Protein AF-A0A1M7P7F7-F1 (afdb_monomer)

Solvent-accessible surface area (backbone atoms only — not comparable to full-atom values): 5581 Å² total; per-residue (Å²): 113,50,66,46,36,19,44,73,85,68,49,80,50,62,69,74,70,60,89,83,70,87,76,72,65,39,44,35,40,34,40,41,31,38,80,93,41,74,87,53,64,49,77,47,73,48,80,43,81,64,79,64,58,57,37,65,55,79,87,75,87,78,82,80,80,71,92,51,91,83,69,80,67,86,87,76,87,29,64,70,83,68,45,67,101

Radius of gyration: 23.86 Å; Cα contacts (8 Å, |Δi|>4): 121; chains: 1; bounding box: 50×25×64 Å

Structure (mmCIF, N/CA/C/O backbone):
data_AF-A0A1M7P7F7-F1
#
_entry.id   AF-A0A1M7P7F7-F1
#
loop_
_atom_site.group_PDB
_atom_site.id
_atom_site.type_symbol
_atom_site.label_atom_id
_atom_site.label_alt_id
_atom_site.label_comp_id
_atom_site.label_asym_id
_atom_site.label_entity_id
_atom_site.label_seq_id
_atom_site.pdbx_PDB_ins_code
_atom_site.Cartn_x
_atom_site.Cartn_y
_atom_site.Cartn_z
_atom_site.occupancy
_atom_site.B_iso_or_equiv
_atom_site.auth_seq_id
_atom_site.auth_comp_id
_atom_site.auth_asym_id
_atom_site.auth_atom_id
_atom_site.pdbx_PDB_model_num
ATOM 1 N N . MET A 1 1 ? 9.229 8.740 -23.086 1.00 86.88 1 MET A N 1
ATOM 2 C CA . MET A 1 1 ? 9.637 8.099 -21.820 1.00 86.88 1 MET A CA 1
ATOM 3 C C . MET A 1 1 ? 8.670 6.964 -21.594 1.00 86.88 1 MET A C 1
ATOM 5 O O . MET A 1 1 ? 7.474 7.204 -21.697 1.00 86.88 1 MET A O 1
ATOM 9 N N . THR A 1 2 ? 9.166 5.752 -21.380 1.00 92.81 2 THR A N 1
ATOM 10 C CA . THR A 1 2 ? 8.317 4.571 -21.178 1.00 92.81 2 THR A CA 1
ATOM 11 C C . THR A 1 2 ? 8.514 4.081 -19.757 1.00 92.81 2 THR A C 1
ATOM 13 O O . THR A 1 2 ? 9.653 3.914 -19.329 1.00 92.81 2 THR A O 1
ATOM 16 N N . VAL A 1 3 ? 7.420 3.870 -19.030 1.00 95.00 3 VAL A N 1
ATOM 17 C CA . VAL A 1 3 ? 7.453 3.372 -17.651 1.00 95.00 3 VAL A CA 1
ATOM 18 C C . VAL A 1 3 ? 6.882 1.963 -17.631 1.00 95.00 3 VAL A C 1
ATOM 20 O O . VAL A 1 3 ? 5.838 1.715 -18.234 1.00 95.00 3 VAL A O 1
ATOM 23 N N . ARG A 1 4 ? 7.566 1.033 -16.970 1.00 95.62 4 ARG A N 1
ATOM 24 C CA . ARG A 1 4 ? 7.096 -0.338 -16.749 1.00 95.62 4 ARG A CA 1
ATOM 25 C C . ARG A 1 4 ? 7.075 -0.622 -15.259 1.00 95.62 4 ARG A C 1
ATOM 27 O O . ARG A 1 4 ? 7.973 -0.198 -14.538 1.00 95.62 4 ARG A O 1
ATOM 34 N N . TYR A 1 5 ? 6.060 -1.347 -14.823 1.00 97.31 5 TYR A N 1
ATOM 35 C CA . TYR A 1 5 ? 5.861 -1.717 -13.430 1.00 97.31 5 TYR A CA 1
ATOM 36 C C . TYR A 1 5 ? 5.905 -3.233 -13.317 1.00 97.31 5 TYR A C 1
ATOM 38 O O . TYR A 1 5 ? 5.376 -3.931 -14.183 1.00 97.31 5 TYR A O 1
ATOM 46 N N . PHE A 1 6 ? 6.516 -3.729 -12.252 1.00 97.31 6 PHE A N 1
ATOM 47 C CA . PHE A 1 6 ? 6.572 -5.145 -11.936 1.00 97.31 6 PHE A CA 1
ATOM 48 C C . PHE A 1 6 ? 6.249 -5.355 -10.461 1.00 97.31 6 PHE A C 1
ATOM 50 O O . PHE A 1 6 ? 6.684 -4.569 -9.615 1.00 97.31 6 PHE A O 1
ATOM 57 N N . ASP A 1 7 ? 5.484 -6.399 -10.162 1.00 96.12 7 ASP A N 1
ATOM 58 C CA . ASP A 1 7 ? 5.169 -6.783 -8.788 1.00 96.12 7 ASP A CA 1
ATOM 59 C C . ASP A 1 7 ? 6.389 -7.382 -8.057 1.00 96.12 7 ASP A C 1
ATOM 61 O O . ASP A 1 7 ? 7.471 -7.549 -8.632 1.00 96.12 7 ASP A O 1
ATOM 65 N N . GLY A 1 8 ? 6.225 -7.711 -6.773 1.00 94.31 8 GLY A N 1
ATOM 66 C CA . GLY A 1 8 ? 7.280 -8.306 -5.946 1.00 94.31 8 GLY A CA 1
ATOM 67 C C . GLY A 1 8 ? 7.787 -9.666 -6.446 1.00 94.31 8 GLY A C 1
ATOM 68 O O . GLY A 1 8 ? 8.866 -10.092 -6.039 1.00 94.31 8 GLY A O 1
ATOM 69 N N . ASN A 1 9 ? 7.055 -10.314 -7.357 1.00 95.31 9 ASN A N 1
ATOM 70 C CA . ASN A 1 9 ? 7.406 -11.578 -8.000 1.00 95.31 9 ASN A CA 1
ATOM 71 C C . ASN A 1 9 ? 7.936 -11.382 -9.435 1.00 95.31 9 ASN A C 1
ATOM 73 O O . ASN A 1 9 ? 8.107 -12.358 -10.163 1.00 95.31 9 ASN A O 1
ATOM 77 N N . ASN A 1 10 ? 8.225 -10.140 -9.844 1.00 94.75 10 ASN A N 1
ATOM 78 C CA . ASN A 1 10 ? 8.633 -9.746 -11.196 1.00 94.75 10 ASN A CA 1
ATOM 79 C C . ASN A 1 10 ? 7.578 -9.961 -12.301 1.00 94.75 10 ASN A C 1
ATOM 81 O O . ASN A 1 10 ? 7.936 -9.947 -13.481 1.00 94.75 10 ASN A O 1
ATOM 85 N N . ASN A 1 11 ? 6.290 -10.086 -11.974 1.00 96.56 11 ASN A N 1
ATOM 86 C CA . ASN A 1 11 ? 5.241 -10.103 -12.994 1.00 96.56 11 ASN A CA 1
ATOM 87 C C . ASN A 1 11 ? 4.976 -8.683 -13.511 1.00 96.56 11 ASN A C 1
ATOM 89 O O . ASN A 1 11 ? 4.908 -7.750 -12.706 1.00 96.56 11 ASN A O 1
ATOM 93 N N . PRO A 1 12 ? 4.802 -8.487 -14.829 1.00 96.50 12 PRO A N 1
ATOM 94 C CA . PRO A 1 12 ? 4.488 -7.179 -15.386 1.00 96.50 12 PRO A CA 1
ATOM 95 C C . PRO A 1 12 ? 3.093 -6.709 -14.950 1.00 96.50 12 PRO A C 1
ATOM 97 O O . PRO A 1 12 ? 2.123 -7.463 -14.996 1.00 96.50 12 PRO A O 1
ATOM 100 N N . LEU A 1 13 ? 2.994 -5.437 -14.572 1.00 96.31 13 LEU A N 1
ATOM 101 C CA . LEU A 1 13 ? 1.750 -4.746 -14.229 1.00 96.31 13 LEU A CA 1
ATOM 102 C C . LEU A 1 13 ? 1.348 -3.768 -15.342 1.00 96.31 13 LEU A C 1
ATOM 104 O O . LEU A 1 13 ? 2.138 -3.453 -16.238 1.00 96.31 13 LEU A O 1
ATOM 108 N N . SER A 1 14 ? 0.114 -3.259 -15.284 1.00 95.56 14 SER A N 1
ATOM 109 C CA . SER A 1 14 ? -0.349 -2.247 -16.235 1.00 95.56 14 SER A CA 1
ATOM 110 C C . SER A 1 14 ? 0.474 -0.959 -16.127 1.00 95.56 14 SER A C 1
ATOM 112 O O . SER A 1 14 ? 0.918 -0.566 -15.048 1.00 95.56 14 SER A O 1
ATOM 114 N N . SER A 1 15 ? 0.654 -0.282 -17.261 1.00 94.50 15 SER A N 1
ATOM 115 C CA . SER A 1 15 ? 1.273 1.040 -17.323 1.00 94.50 15 SER A CA 1
ATOM 116 C C . SER A 1 15 ? 0.351 1.990 -18.096 1.00 94.50 15 SER A C 1
ATOM 118 O O . SER A 1 15 ? 0.099 1.730 -19.276 1.00 94.50 15 SER A O 1
ATOM 120 N N . PRO A 1 16 ? -0.174 3.059 -17.465 1.00 93.00 16 PRO A N 1
ATOM 121 C CA . PRO A 1 16 ? 0.060 3.463 -16.073 1.00 93.00 16 PRO A CA 1
ATOM 122 C C . PRO A 1 16 ? -0.564 2.494 -15.048 1.00 93.00 16 PRO A C 1
ATOM 124 O O . PRO A 1 16 ? -1.436 1.685 -15.379 1.00 93.00 16 PRO A O 1
ATOM 127 N N . LEU A 1 17 ? -0.110 2.573 -13.792 1.00 93.25 17 LEU A N 1
ATOM 128 C CA . LEU A 1 17 ? -0.784 1.878 -12.694 1.00 93.25 17 LEU A CA 1
ATOM 129 C C . LEU A 1 17 ? -2.212 2.433 -12.519 1.00 93.25 17 LEU A C 1
ATOM 131 O O . LEU A 1 17 ? -2.414 3.639 -12.698 1.00 93.25 17 LEU A O 1
ATOM 135 N N . PRO A 1 18 ? -3.198 1.594 -12.157 1.00 95.06 18 PRO A N 1
ATOM 136 C CA . PRO A 1 18 ? -4.553 2.049 -11.859 1.00 95.06 18 PRO A CA 1
ATOM 137 C C . PRO A 1 18 ? -4.555 3.075 -10.719 1.00 95.06 18 PRO A C 1
ATOM 139 O O . PRO A 1 18 ? -3.744 2.986 -9.802 1.00 95.0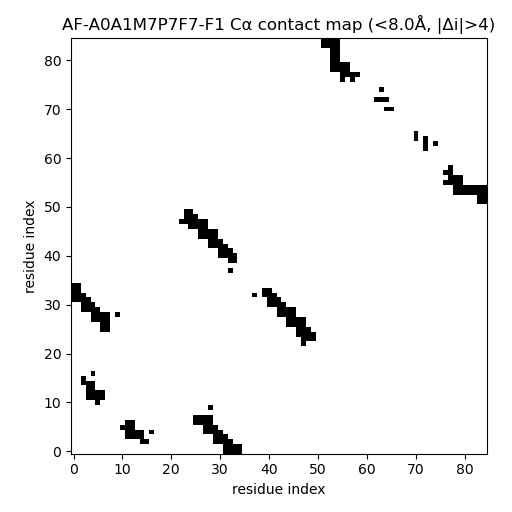6 18 PRO A O 1
ATOM 142 N N . ASN A 1 19 ? -5.485 4.031 -10.741 1.00 92.19 19 ASN A N 1
ATOM 143 C CA . ASN A 1 19 ? -5.711 4.945 -9.623 1.00 92.19 19 ASN A CA 1
ATOM 144 C C . ASN A 1 19 ? -7.179 4.847 -9.168 1.00 92.19 19 ASN A C 1
ATOM 146 O O . ASN A 1 19 ? -8.046 5.328 -9.902 1.00 92.19 19 ASN A O 1
ATOM 150 N N . PRO A 1 20 ? -7.476 4.247 -7.997 1.00 93.19 20 PRO A N 1
ATOM 151 C CA . PRO A 1 20 ? -6.535 3.703 -7.008 1.00 93.19 20 PRO A CA 1
ATOM 152 C C . PRO A 1 20 ? -5.929 2.342 -7.406 1.00 93.19 20 PRO A C 1
ATOM 154 O O . PRO A 1 20 ? -6.583 1.519 -8.046 1.00 93.19 20 PRO A O 1
ATOM 157 N N . PHE A 1 21 ? -4.685 2.086 -6.987 1.00 93.81 21 PHE A N 1
ATOM 158 C CA . PHE A 1 21 ? -4.014 0.788 -7.132 1.00 93.81 21 PHE A CA 1
ATOM 159 C C . PHE A 1 21 ? -4.162 -0.020 -5.837 1.00 93.81 21 PHE A C 1
ATOM 161 O O . PHE A 1 21 ? -3.599 0.351 -4.808 1.00 93.81 21 PHE A O 1
ATOM 168 N N . VAL A 1 22 ? -4.921 -1.118 -5.885 1.00 93.00 22 VAL A N 1
ATOM 169 C CA . VAL A 1 22 ? -5.157 -2.001 -4.731 1.00 93.00 22 VAL A CA 1
ATOM 170 C C . VAL A 1 22 ? -4.152 -3.150 -4.749 1.00 93.00 22 VAL A C 1
ATOM 172 O O . VAL A 1 22 ? -4.083 -3.905 -5.716 1.00 93.00 22 VAL A O 1
ATOM 175 N N . THR A 1 23 ? -3.371 -3.282 -3.678 1.00 93.62 23 THR A N 1
ATOM 176 C CA . THR A 1 23 ? -2.301 -4.279 -3.549 1.00 93.62 23 THR A CA 1
ATOM 177 C C . THR A 1 23 ? -2.069 -4.667 -2.087 1.00 93.62 23 THR A C 1
ATOM 179 O O . THR A 1 23 ? -2.380 -3.899 -1.180 1.00 93.62 23 THR A O 1
ATOM 182 N N . ILE A 1 24 ? -1.465 -5.838 -1.868 1.00 93.69 24 ILE A N 1
ATOM 183 C CA . ILE A 1 24 ? -0.854 -6.230 -0.589 1.00 93.69 24 ILE A CA 1
ATOM 184 C C . ILE A 1 24 ? 0.444 -5.450 -0.311 1.00 93.69 24 ILE A C 1
ATOM 186 O O . ILE A 1 24 ? 0.941 -4.728 -1.183 1.00 93.69 24 ILE A O 1
ATOM 190 N N . THR A 1 25 ? 1.028 -5.654 0.876 1.00 95.44 25 THR A N 1
ATOM 191 C CA . THR A 1 25 ? 2.387 -5.198 1.206 1.00 95.44 25 THR A CA 1
ATOM 192 C C . THR A 1 25 ? 3.399 -5.835 0.261 1.00 95.44 25 THR A C 1
ATOM 194 O O . THR A 1 25 ? 3.625 -7.043 0.304 1.00 95.44 25 THR A O 1
ATOM 197 N N . GLN A 1 26 ? 4.018 -5.026 -0.594 1.00 96.19 26 GLN A N 1
ATOM 198 C CA . GLN A 1 26 ? 5.056 -5.475 -1.516 1.00 96.19 26 GLN A CA 1
ATOM 199 C C . GLN A 1 26 ? 5.912 -4.311 -2.014 1.00 96.19 26 GLN A C 1
ATOM 201 O O . GLN A 1 26 ? 5.564 -3.141 -1.867 1.00 96.19 26 GLN A O 1
ATOM 206 N N . LYS A 1 27 ? 7.045 -4.630 -2.643 1.00 97.38 27 LYS A N 1
ATOM 207 C CA . LYS A 1 27 ? 7.871 -3.649 -3.351 1.00 97.38 27 LYS A CA 1
ATOM 208 C C . LYS A 1 27 ? 7.588 -3.754 -4.843 1.00 97.38 27 LYS A C 1
ATOM 210 O O . LYS A 1 27 ? 7.874 -4.784 -5.443 1.00 97.38 27 LYS A O 1
ATOM 215 N N . ILE A 1 28 ? 7.060 -2.685 -5.428 1.00 97.12 28 ILE A N 1
ATOM 216 C CA . ILE A 1 28 ? 6.857 -2.582 -6.873 1.00 97.12 28 ILE A CA 1
ATOM 217 C C . ILE A 1 28 ? 8.143 -2.076 -7.510 1.00 97.12 28 ILE A C 1
ATOM 219 O O . ILE A 1 28 ? 8.667 -1.029 -7.124 1.00 97.12 28 ILE A O 1
ATOM 223 N N . ARG A 1 29 ? 8.645 -2.808 -8.501 1.00 97.44 29 ARG A N 1
ATOM 224 C CA . ARG A 1 29 ? 9.808 -2.408 -9.287 1.00 97.44 29 ARG A CA 1
ATOM 225 C C . ARG A 1 29 ? 9.355 -1.593 -10.489 1.00 97.44 29 ARG A C 1
ATOM 227 O O . ARG A 1 29 ? 8.564 -2.057 -11.303 1.00 97.44 29 ARG A O 1
ATOM 234 N N . VAL A 1 30 ? 9.871 -0.378 -10.598 1.00 96.81 30 VAL A N 1
ATOM 235 C CA . VAL A 1 30 ? 9.581 0.558 -11.682 1.00 96.81 30 VAL A CA 1
ATOM 236 C C . VAL A 1 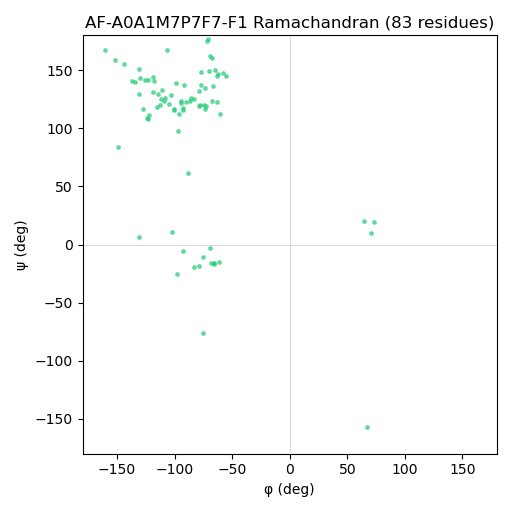30 ? 10.812 0.690 -12.557 1.00 96.81 30 VAL A C 1
ATOM 238 O O . VAL A 1 30 ? 11.880 1.049 -12.069 1.00 96.81 30 VAL A O 1
ATOM 241 N N . GLU A 1 31 ? 10.657 0.417 -13.845 1.00 95.94 31 GLU A N 1
ATOM 242 C CA . GLU A 1 31 ? 11.662 0.695 -14.866 1.00 95.94 31 GLU A CA 1
ATOM 243 C C . GLU A 1 31 ? 11.255 1.929 -15.659 1.00 95.94 31 GLU A C 1
ATOM 245 O O . GLU A 1 31 ? 10.143 2.015 -16.184 1.00 95.94 31 GLU A O 1
ATOM 250 N N . VAL A 1 32 ? 12.178 2.872 -15.781 1.00 95.06 32 VAL A N 1
ATOM 251 C CA . VAL A 1 32 ? 12.009 4.095 -16.553 1.00 95.06 32 VAL A CA 1
ATOM 252 C C . VAL A 1 32 ? 12.997 4.077 -17.709 1.00 95.06 32 VAL A C 1
ATOM 254 O O . VAL A 1 32 ? 14.211 4.069 -17.504 1.00 95.06 32 VAL A O 1
ATOM 257 N N . ILE A 1 33 ? 12.464 4.088 -18.929 1.00 94.69 33 ILE A N 1
ATOM 258 C CA . ILE A 1 33 ? 13.229 3.944 -20.167 1.00 94.69 33 ILE A CA 1
ATOM 259 C C . ILE A 1 33 ? 13.194 5.266 -20.938 1.00 94.69 33 ILE A C 1
ATOM 261 O O . ILE A 1 33 ? 12.121 5.803 -21.264 1.00 94.69 33 ILE A O 1
ATOM 265 N N . ASN A 1 34 ? 14.381 5.785 -21.255 1.00 92.69 34 ASN A N 1
ATOM 266 C CA . ASN A 1 34 ? 14.529 6.933 -22.140 1.00 92.69 34 ASN A CA 1
ATOM 267 C C . ASN A 1 34 ? 14.372 6.478 -23.605 1.00 92.69 34 ASN A C 1
ATOM 269 O O . ASN A 1 34 ? 15.182 5.678 -24.062 1.00 92.69 34 ASN A O 1
ATOM 273 N N . PRO A 1 35 ? 13.390 6.988 -24.375 1.00 89.94 35 PRO A N 1
ATOM 274 C CA . PRO A 1 35 ? 13.195 6.589 -25.772 1.00 89.94 35 PRO A CA 1
ATOM 275 C C . PRO A 1 35 ? 14.352 6.997 -26.697 1.00 89.94 35 PRO A C 1
ATOM 277 O O . PRO A 1 35 ? 14.434 6.494 -27.810 1.00 89.94 35 PRO A O 1
ATOM 280 N N . LEU A 1 36 ? 15.226 7.916 -26.268 1.00 92.31 36 LEU A N 1
ATOM 281 C CA . LEU A 1 36 ? 16.438 8.294 -27.004 1.00 92.31 36 LEU A CA 1
ATOM 282 C C . LEU A 1 36 ? 17.613 7.338 -26.738 1.00 92.31 36 LEU A C 1
ATOM 284 O O . LEU A 1 36 ? 18.573 7.323 -27.501 1.00 92.31 36 LEU A O 1
ATOM 288 N N . ASN A 1 37 ? 17.565 6.565 -25.649 1.00 90.75 37 ASN A N 1
ATOM 289 C CA . ASN A 1 37 ? 18.595 5.597 -25.281 1.00 90.75 37 ASN A CA 1
ATOM 290 C C . ASN A 1 37 ? 17.959 4.425 -24.522 1.00 90.75 37 ASN A C 1
ATOM 292 O O . ASN A 1 37 ? 17.955 4.389 -23.290 1.00 90.75 37 ASN A O 1
ATOM 296 N N . ASN A 1 38 ? 17.436 3.458 -25.277 1.00 87.75 38 ASN A N 1
ATOM 297 C CA . ASN A 1 38 ? 16.721 2.305 -24.728 1.00 87.75 38 ASN A CA 1
ATOM 298 C C . ASN A 1 38 ? 17.614 1.372 -23.891 1.00 87.75 38 ASN A C 1
ATOM 300 O O . ASN A 1 38 ? 17.092 0.566 -23.125 1.00 87.75 38 ASN A O 1
ATOM 304 N N . SER A 1 39 ? 18.940 1.481 -24.015 1.00 89.38 39 SER A N 1
ATOM 305 C CA . SER A 1 39 ? 19.901 0.713 -23.214 1.00 89.38 39 SER A CA 1
ATOM 306 C C . SER A 1 39 ? 20.089 1.293 -21.808 1.00 89.38 39 SER A C 1
ATOM 308 O O . SER A 1 39 ? 20.578 0.602 -20.919 1.00 89.38 39 SER A O 1
ATOM 310 N N . CYS A 1 40 ? 19.702 2.553 -21.587 1.00 89.81 40 CYS A N 1
ATOM 311 C CA . CYS A 1 40 ? 19.781 3.213 -20.290 1.00 89.81 40 CYS A CA 1
ATOM 312 C C . CYS A 1 40 ? 18.418 3.142 -19.589 1.00 89.81 40 CYS A C 1
ATOM 314 O O . CYS A 1 40 ? 17.516 3.938 -19.865 1.00 89.81 40 CYS A O 1
ATOM 316 N N . THR A 1 41 ? 18.270 2.164 -18.693 1.00 9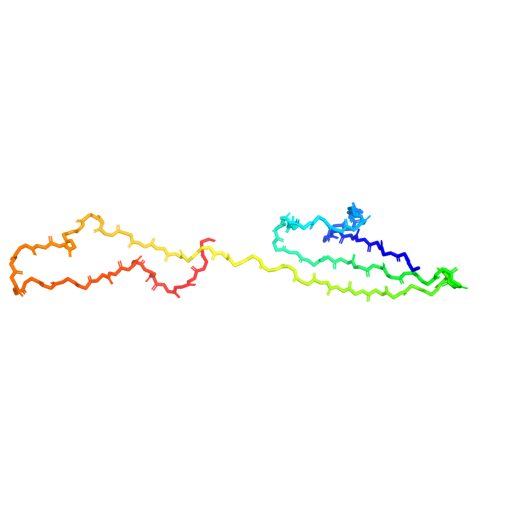3.62 41 THR A N 1
ATOM 317 C CA . THR A 1 41 ? 17.067 1.989 -17.867 1.00 93.62 41 THR A CA 1
ATOM 318 C C . THR A 1 41 ? 17.371 2.369 -16.425 1.00 93.62 41 THR A C 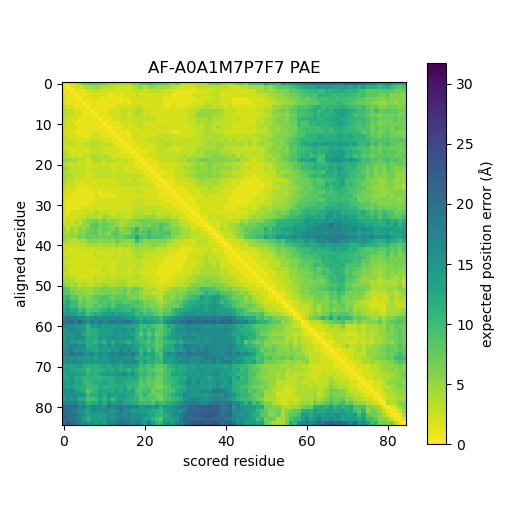1
ATOM 320 O O . THR A 1 41 ? 18.301 1.836 -15.823 1.00 93.62 41 THR A O 1
ATOM 323 N N . ALA A 1 42 ? 16.573 3.273 -15.858 1.00 95.44 42 ALA A N 1
ATOM 324 C CA . ALA A 1 42 ? 16.607 3.572 -14.431 1.00 95.44 42 ALA A CA 1
ATOM 325 C C . ALA A 1 42 ? 15.602 2.681 -13.693 1.00 95.44 42 ALA A C 1
ATOM 327 O O . ALA A 1 42 ? 14.475 2.504 -14.157 1.00 95.44 42 ALA A O 1
ATOM 328 N N . VAL A 1 43 ? 16.004 2.135 -12.545 1.00 96.12 43 VAL A N 1
ATOM 329 C CA . VAL A 1 43 ? 15.171 1.236 -11.737 1.00 96.12 43 VAL A CA 1
ATOM 330 C C . VAL A 1 43 ? 14.929 1.848 -10.363 1.00 96.12 43 VAL A C 1
ATOM 332 O O . VAL A 1 43 ? 15.871 2.280 -9.703 1.00 96.12 43 VAL A O 1
ATOM 335 N N . VAL A 1 44 ? 13.670 1.860 -9.924 1.00 96.12 44 VAL A N 1
ATOM 336 C CA . VAL A 1 44 ? 13.251 2.326 -8.594 1.00 96.12 44 VAL A CA 1
ATOM 337 C C . VAL A 1 44 ? 12.350 1.279 -7.948 1.00 96.12 44 VAL A C 1
ATOM 339 O O . VAL A 1 44 ? 11.546 0.643 -8.624 1.00 96.12 44 VAL A O 1
ATOM 342 N N . LEU A 1 45 ? 12.470 1.100 -6.633 1.00 97.00 45 LEU A N 1
ATOM 343 C CA . LEU A 1 45 ? 11.567 0.262 -5.846 1.00 97.00 45 LEU A CA 1
ATOM 344 C C . LEU A 1 45 ? 10.620 1.154 -5.040 1.00 97.00 45 LEU A C 1
ATOM 346 O O . LEU A 1 45 ? 11.076 1.949 -4.221 1.00 97.00 45 LEU A O 1
ATOM 350 N N . ILE A 1 46 ? 9.314 1.004 -5.252 1.00 95.06 46 ILE A N 1
ATOM 351 C CA . ILE A 1 46 ? 8.273 1.701 -4.491 1.00 95.06 46 ILE A CA 1
ATOM 352 C C . ILE A 1 46 ? 7.716 0.736 -3.437 1.00 95.06 46 ILE A C 1
ATOM 354 O O . ILE A 1 46 ? 7.142 -0.292 -3.811 1.00 95.06 46 ILE A O 1
ATOM 358 N N . PRO A 1 47 ? 7.877 1.019 -2.131 1.00 96.31 47 PRO A N 1
ATOM 359 C CA . PRO A 1 47 ? 7.296 0.194 -1.083 1.00 96.31 47 PRO A CA 1
ATOM 360 C C . PRO A 1 47 ? 5.805 0.511 -0.915 1.00 96.31 47 PRO A C 1
ATOM 362 O O . PRO A 1 47 ? 5.435 1.625 -0.555 1.00 96.31 47 PRO A O 1
ATOM 365 N N . PHE A 1 48 ? 4.954 -0.487 -1.134 1.00 94.88 48 PHE A N 1
ATOM 366 C CA . PHE A 1 48 ? 3.562 -0.480 -0.698 1.00 94.88 48 PHE A CA 1
ATOM 367 C C . PHE A 1 48 ? 3.490 -1.196 0.644 1.00 94.88 48 PHE A C 1
ATOM 369 O O . PHE A 1 48 ? 3.924 -2.343 0.757 1.00 94.88 48 PHE A O 1
ATOM 376 N N . VAL A 1 49 ? 2.972 -0.508 1.659 1.00 94.12 49 VAL A N 1
ATOM 377 C CA . VAL A 1 49 ? 2.874 -1.023 3.027 1.00 94.12 49 VAL A CA 1
ATOM 378 C C . VAL A 1 49 ? 1.413 -0.996 3.442 1.00 94.12 49 VAL A C 1
ATOM 380 O O . VAL A 1 49 ? 0.825 0.071 3.599 1.00 94.12 49 VAL A O 1
ATOM 383 N N . VAL A 1 50 ? 0.830 -2.180 3.592 1.00 92.06 50 VAL A N 1
ATOM 384 C CA . VAL A 1 50 ? -0.476 -2.380 4.214 1.00 92.06 50 VAL A CA 1
ATOM 385 C C . VAL A 1 50 ? -0.228 -2.654 5.689 1.00 92.06 50 VAL A C 1
ATOM 387 O O . VAL A 1 50 ? 0.437 -3.631 6.038 1.00 92.06 50 VAL A O 1
ATOM 390 N N . ASN A 1 51 ? -0.740 -1.771 6.544 1.00 90.06 51 ASN A N 1
ATOM 391 C CA . ASN A 1 51 ? -0.676 -1.974 7.983 1.00 90.06 51 ASN A CA 1
ATOM 392 C C . ASN A 1 51 ? -1.768 -2.970 8.399 1.00 90.06 51 ASN A C 1
ATOM 394 O O . ASN A 1 51 ? -2.914 -2.821 7.965 1.00 90.06 51 ASN A O 1
ATOM 398 N N . PRO A 1 52 ? -1.424 -3.978 9.208 1.00 87.94 52 PRO A N 1
ATOM 399 C CA . PRO A 1 52 ? -2.386 -4.944 9.717 1.00 87.94 52 PRO A CA 1
ATOM 400 C C . PRO A 1 52 ? -3.362 -4.287 10.697 1.00 87.94 52 PRO A C 1
ATOM 402 O O . PRO A 1 52 ? -3.097 -3.216 11.250 1.00 87.94 52 PRO A O 1
ATOM 405 N N . VAL A 1 53 ? -4.498 -4.947 10.914 1.00 88.44 53 VAL A N 1
ATOM 406 C CA . VAL A 1 53 ? -5.480 -4.526 11.918 1.00 88.44 53 VAL A CA 1
ATOM 407 C C . VAL A 1 53 ? -4.917 -4.861 13.307 1.00 88.44 53 VAL A C 1
ATOM 409 O O . VAL A 1 53 ? -4.375 -5.957 13.472 1.00 88.44 53 VAL A O 1
ATOM 412 N N . PRO A 1 54 ? -5.001 -3.953 14.295 1.00 87.12 54 PRO A N 1
ATOM 413 C CA . PRO A 1 54 ? -4.528 -4.237 15.646 1.00 87.12 54 PRO A CA 1
ATOM 414 C C . PRO A 1 54 ? -5.346 -5.353 16.308 1.00 87.12 54 PRO A C 1
ATOM 416 O O . PRO A 1 54 ? -6.547 -5.480 16.061 1.00 87.12 54 PRO A O 1
ATOM 419 N N . ASN A 1 55 ? -4.709 -6.116 17.196 1.00 89.00 55 ASN A N 1
ATOM 420 C CA . ASN A 1 55 ? -5.394 -7.063 18.070 1.00 89.00 55 ASN A CA 1
ATOM 421 C C . ASN A 1 55 ? -6.355 -6.325 19.013 1.00 89.00 55 ASN A 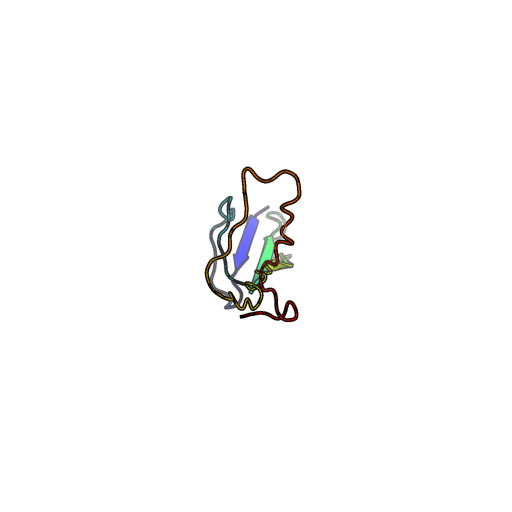C 1
ATOM 423 O O . ASN A 1 55 ? -5.942 -5.451 19.785 1.00 89.00 55 ASN A O 1
ATOM 427 N N . ILE A 1 56 ? -7.636 -6.703 18.949 1.00 90.06 56 ILE A N 1
ATOM 428 C CA . ILE A 1 56 ? -8.689 -6.202 19.834 1.00 90.06 56 ILE A CA 1
ATOM 429 C C . ILE A 1 56 ? -9.316 -7.338 20.638 1.00 90.06 56 ILE A C 1
ATOM 431 O O . ILE A 1 56 ? -9.503 -8.442 20.129 1.00 90.06 56 ILE A O 1
ATOM 435 N N . ASN A 1 57 ? -9.678 -7.048 21.883 1.00 88.56 57 ASN A N 1
ATOM 436 C CA . ASN A 1 57 ? -10.476 -7.916 22.734 1.00 88.56 57 ASN A CA 1
ATOM 437 C C . ASN A 1 57 ? -11.711 -7.155 23.215 1.00 88.56 57 ASN A C 1
ATOM 439 O O . ASN A 1 57 ? -11.604 -6.219 24.004 1.00 88.56 57 ASN A O 1
ATOM 443 N N . LEU A 1 58 ? -12.874 -7.543 22.695 1.00 87.06 58 LEU A N 1
ATOM 444 C CA . LEU A 1 58 ? -14.146 -6.909 23.020 1.00 87.06 58 LEU A CA 1
ATOM 445 C C . LEU A 1 58 ? -14.801 -7.648 24.186 1.00 87.06 58 LEU A C 1
ATOM 447 O O . LEU A 1 58 ? -15.204 -8.802 24.052 1.00 87.06 58 LEU A O 1
ATOM 451 N N . GLU A 1 59 ? -14.954 -6.960 25.312 1.00 81.19 59 GLU A N 1
ATOM 452 C CA . GLU A 1 59 ? -15.633 -7.470 26.506 1.00 81.19 59 GLU A CA 1
ATOM 453 C C . GLU A 1 59 ? -17.145 -7.178 26.4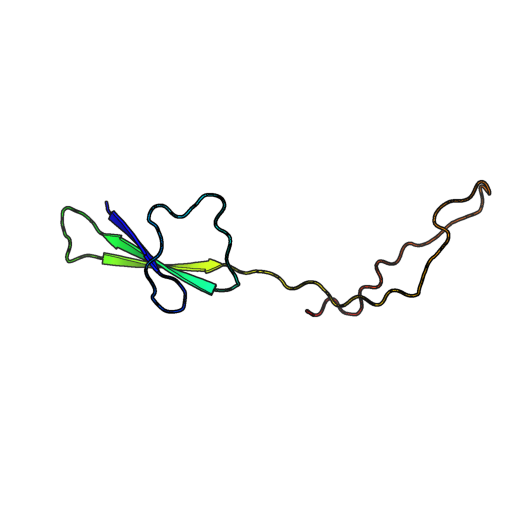32 1.00 81.19 59 GLU A C 1
ATOM 455 O O . GLU A 1 59 ? -17.706 -6.447 27.243 1.00 81.19 59 GLU A O 1
ATOM 460 N N . GLY A 1 60 ? -17.812 -7.741 25.418 1.00 83.56 60 GLY A N 1
ATOM 461 C CA . GLY A 1 60 ? -19.271 -7.677 25.263 1.00 83.56 60 GLY A CA 1
ATOM 462 C C . GLY A 1 60 ? -19.850 -6.285 24.966 1.00 83.56 60 GLY A C 1
ATOM 463 O O . GLY A 1 60 ? -19.177 -5.409 24.424 1.00 83.56 60 GLY A O 1
ATOM 464 N N . ASP A 1 61 ? -21.135 -6.117 25.290 1.00 87.38 61 ASP A N 1
ATOM 465 C CA . ASP A 1 61 ? -21.896 -4.890 25.035 1.00 87.38 61 ASP A CA 1
ATOM 466 C C . ASP A 1 61 ? -21.988 -4.018 26.293 1.00 87.38 61 ASP A C 1
ATOM 468 O O . ASP A 1 61 ? -22.264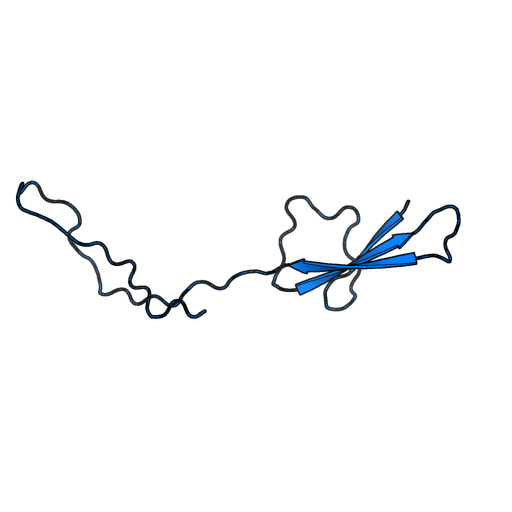 -4.506 27.392 1.00 87.38 61 ASP A O 1
ATOM 472 N N . GLU A 1 62 ? -21.847 -2.701 26.126 1.00 87.19 62 GLU A N 1
ATOM 473 C CA . GLU A 1 62 ? -21.889 -1.746 27.234 1.00 87.19 62 GLU A CA 1
ATOM 474 C C . GLU A 1 62 ? -22.820 -0.554 26.967 1.00 87.19 62 GLU A C 1
ATOM 476 O O . GLU A 1 62 ? -23.019 -0.109 25.835 1.00 87.19 62 GLU A O 1
ATOM 481 N N . LEU A 1 63 ? -23.387 0.011 28.042 1.00 90.31 63 LEU A N 1
ATOM 482 C CA . LEU A 1 63 ? -24.210 1.219 27.967 1.00 90.31 63 LEU A CA 1
ATOM 483 C C . LEU A 1 63 ? -23.315 2.443 27.712 1.00 90.31 63 LEU A C 1
ATOM 485 O O . LEU A 1 63 ? -22.507 2.806 28.563 1.00 90.31 63 LEU A O 1
ATOM 489 N N . VAL A 1 64 ? -23.484 3.111 26.567 1.00 92.06 64 VAL A N 1
ATOM 490 C CA . VAL A 1 64 ? -22.690 4.305 26.201 1.00 92.06 64 VAL A CA 1
ATOM 491 C C . VAL A 1 64 ? -23.420 5.615 26.516 1.00 92.06 64 VAL A C 1
ATOM 493 O O . VAL A 1 64 ? -22.787 6.641 26.749 1.00 92.06 64 VAL A O 1
ATOM 496 N N . CYS A 1 65 ? -24.754 5.608 26.562 1.00 92.06 65 CYS A N 1
ATOM 497 C CA . CYS A 1 65 ? -25.560 6.804 26.816 1.00 92.06 65 CYS A CA 1
ATOM 498 C C . CYS A 1 65 ? -26.711 6.517 27.784 1.00 92.06 65 CYS A C 1
ATOM 500 O O . CYS A 1 65 ? -27.364 5.477 27.703 1.00 92.06 65 CYS A O 1
ATOM 502 N N . SER A 1 66 ? -26.974 7.472 28.678 1.00 95.44 66 SER A N 1
ATOM 503 C CA . SER A 1 66 ? -28.042 7.420 29.679 1.00 95.44 66 SER A CA 1
ATOM 504 C C . SER A 1 66 ? -28.644 8.809 29.890 1.00 95.44 66 SER A C 1
ATOM 506 O O . SER A 1 66 ? -27.980 9.820 29.677 1.00 95.44 66 SER A O 1
ATOM 508 N N . ILE A 1 67 ? -29.899 8.857 30.343 1.00 94.94 67 ILE A N 1
ATOM 509 C CA . ILE A 1 67 ? -30.587 10.098 30.741 1.00 94.94 67 ILE A CA 1
ATOM 510 C C . ILE A 1 67 ? -30.114 10.632 32.102 1.00 94.94 67 ILE A C 1
ATOM 512 O O . ILE A 1 67 ? -30.482 11.735 32.500 1.00 94.94 67 ILE A O 1
ATOM 516 N N . LEU A 1 68 ? -29.338 9.838 32.845 1.00 96.38 68 LEU A N 1
ATOM 517 C CA . LEU A 1 68 ? -28.791 10.223 34.140 1.00 96.38 68 LEU A CA 1
ATOM 518 C C . LEU A 1 68 ? -27.633 11.215 33.939 1.00 96.38 68 LEU A C 1
ATOM 520 O O . LEU A 1 68 ? -26.625 10.839 33.346 1.00 96.38 68 LEU A O 1
ATOM 524 N N . PRO A 1 69 ? -27.709 12.449 34.470 1.00 92.50 69 PRO A N 1
ATOM 525 C CA . PRO A 1 69 ? -26.695 13.481 34.226 1.00 92.50 69 PRO A CA 1
ATOM 526 C C . PRO A 1 69 ? -25.340 13.176 34.880 1.00 92.50 69 PRO A C 1
ATOM 528 O O . PRO A 1 69 ? -24.335 13.793 34.546 1.00 92.50 69 PRO A O 1
ATOM 531 N N . THR A 1 70 ? -25.308 12.233 35.822 1.00 94.88 70 THR A N 1
ATOM 532 C CA . THR A 1 70 ? -24.089 11.743 36.476 1.00 94.88 70 THR A CA 1
ATOM 533 C C . THR A 1 70 ? -23.498 10.514 35.791 1.00 94.88 70 THR A C 1
ATOM 535 O O . THR A 1 70 ? -22.434 10.054 36.199 1.00 94.88 70 THR A O 1
ATOM 538 N N . PHE A 1 71 ? -24.172 9.955 34.781 1.00 95.56 71 PHE A N 1
ATOM 539 C CA . PHE A 1 71 ? -23.664 8.797 34.064 1.00 95.56 71 PHE A CA 1
ATOM 540 C C . PHE A 1 71 ? -22.498 9.208 33.171 1.00 95.56 71 PHE A C 1
ATOM 542 O O . PHE A 1 71 ? -22.650 10.002 32.243 1.00 95.56 71 PHE A O 1
ATOM 549 N N . THR A 1 72 ? -21.338 8.625 33.436 1.00 92.62 7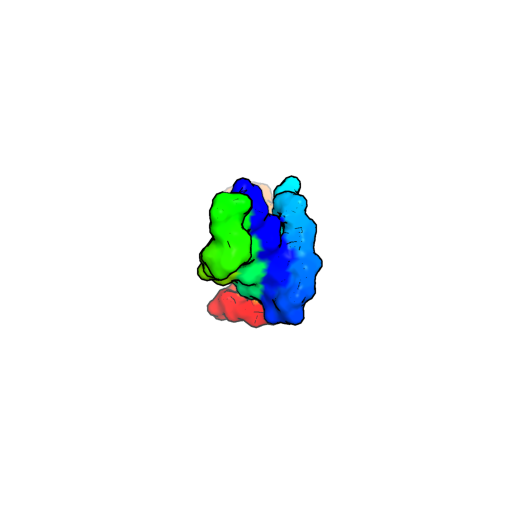2 THR A N 1
ATOM 550 C CA . THR A 1 72 ? -20.164 8.728 32.581 1.00 92.62 72 THR A CA 1
ATOM 551 C C . THR A 1 72 ? -19.680 7.327 32.253 1.00 92.62 72 THR A C 1
ATOM 553 O O . THR A 1 72 ? -19.716 6.420 33.086 1.00 92.62 72 THR A O 1
ATOM 556 N N . LYS A 1 73 ? -19.239 7.145 31.012 1.00 91.81 73 LYS A N 1
ATOM 557 C CA . LYS A 1 73 ? -18.645 5.900 30.546 1.00 91.81 73 LYS A CA 1
ATOM 558 C C . LYS A 1 73 ? -17.346 6.221 29.827 1.00 91.81 73 LYS A C 1
ATOM 560 O O . LYS A 1 73 ? -17.311 7.091 28.961 1.00 91.81 73 LYS A O 1
ATOM 565 N N . ILE A 1 74 ? -16.286 5.520 30.210 1.00 90.06 74 ILE A N 1
ATOM 566 C CA . ILE A 1 74 ? -15.040 5.505 29.451 1.00 90.06 74 ILE A CA 1
ATOM 567 C C . ILE A 1 74 ? -15.221 4.472 28.346 1.00 90.06 74 ILE A C 1
ATOM 569 O O . ILE A 1 74 ? -15.589 3.333 28.627 1.00 90.06 74 ILE A O 1
ATOM 573 N N . ILE A 1 75 ? -15.006 4.899 27.106 1.00 89.19 75 ILE A N 1
ATOM 574 C CA . ILE A 1 75 ? -15.029 4.020 25.941 1.00 89.19 75 ILE A CA 1
ATOM 575 C C . ILE A 1 75 ? -13.629 3.441 25.789 1.00 89.19 75 ILE A C 1
ATOM 577 O O . ILE A 1 75 ? -12.663 4.196 25.665 1.00 89.19 75 ILE A O 1
ATOM 581 N N . ASP A 1 76 ? -13.543 2.117 25.784 1.00 87.31 76 ASP A N 1
ATOM 582 C CA . ASP A 1 76 ? -12.320 1.385 25.494 1.00 87.31 76 ASP A CA 1
ATOM 583 C C . ASP A 1 76 ? -12.500 0.640 24.160 1.00 87.31 76 ASP A C 1
ATOM 585 O O . ASP A 1 76 ? -13.423 -0.166 24.038 1.00 87.31 76 ASP A O 1
ATOM 589 N N . PRO A 1 77 ? -11.672 0.908 23.134 1.00 84.31 77 PRO A N 1
ATOM 590 C CA . PRO A 1 77 ? -11.710 0.164 21.877 1.00 84.31 77 PRO A CA 1
ATOM 591 C C . PRO A 1 77 ? -11.227 -1.294 22.007 1.00 84.31 77 PRO A C 1
ATOM 593 O O . PRO A 1 77 ? -11.238 -2.020 21.014 1.00 84.31 77 PRO A O 1
ATOM 596 N N . GLY A 1 78 ? -10.771 -1.721 23.190 1.00 88.38 78 GLY A N 1
ATOM 597 C CA . GLY A 1 78 ? -10.306 -3.081 23.453 1.00 88.38 78 GLY A CA 1
ATOM 598 C C . GLY A 1 78 ? -8.949 -3.384 22.823 1.00 88.38 78 GLY A C 1
ATOM 599 O O . GLY A 1 78 ? -8.618 -4.548 22.616 1.00 88.38 78 GLY A O 1
ATOM 600 N N . ILE A 1 79 ? -8.168 -2.358 22.467 1.00 89.69 79 ILE A N 1
ATOM 601 C CA . ILE A 1 79 ? -6.843 -2.520 21.852 1.00 89.69 79 ILE A CA 1
ATOM 602 C C . ILE A 1 79 ? -5.902 -3.136 22.890 1.00 89.69 79 ILE A C 1
ATOM 604 O O . ILE A 1 79 ? -5.718 -2.565 23.961 1.00 89.69 79 ILE A O 1
ATOM 608 N N . GLN A 1 80 ? -5.289 -4.278 22.572 1.00 86.00 80 GLN A N 1
ATOM 609 C CA . GLN A 1 80 ? -4.426 -4.989 23.522 1.00 86.00 80 GLN A CA 1
ATOM 610 C C . GLN A 1 80 ? -3.055 -4.313 23.684 1.00 86.00 80 GLN A C 1
ATOM 612 O O . GLN A 1 80 ? -2.790 -3.644 24.678 1.00 86.00 80 GLN A O 1
ATOM 617 N N . ASP A 1 81 ? -2.169 -4.477 22.704 1.00 83.00 81 ASP A N 1
ATOM 618 C CA . ASP A 1 81 ? -0.802 -3.933 22.704 1.00 83.00 81 ASP A CA 1
ATOM 619 C C . ASP A 1 81 ? -0.460 -3.202 21.391 1.00 83.00 81 ASP A C 1
ATOM 621 O O . ASP A 1 81 ? 0.681 -2.799 21.166 1.00 83.00 81 ASP A O 1
ATOM 625 N N . GLY A 1 82 ? -1.451 -3.033 20.507 1.00 71.00 82 GLY A N 1
ATOM 626 C CA . GLY A 1 82 ? -1.263 -2.464 19.173 1.00 71.00 82 GLY A CA 1
ATOM 627 C C . GLY A 1 82 ? -0.501 -3.380 18.210 1.00 71.00 82 GLY A C 1
ATOM 628 O O . GLY A 1 82 ? -0.129 -2.930 17.124 1.00 71.00 82 GLY A O 1
ATOM 629 N N . SER A 1 83 ? -0.265 -4.644 18.581 1.00 79.31 83 SER A N 1
ATOM 630 C CA . SER A 1 83 ? 0.327 -5.631 17.687 1.00 79.31 83 SER A CA 1
ATOM 631 C C . SER A 1 83 ? -0.647 -6.029 16.565 1.00 79.31 83 SER A C 1
ATOM 633 O O . SER A 1 83 ? -1.867 -5.997 16.756 1.00 79.31 83 SER A O 1
ATOM 635 N N . PRO A 1 84 ? -0.119 -6.389 15.383 1.00 74.69 84 PRO A N 1
ATOM 636 C CA . PRO A 1 84 ? -0.887 -6.957 14.274 1.00 74.69 84 PRO A CA 1
ATOM 637 C C . PRO A 1 84 ? -1.684 -8.220 14.626 1.00 74.69 84 PRO A C 1
ATOM 639 O O . PRO A 1 84 ? -1.163 -9.082 15.336 1.00 74.69 84 PRO A O 1
ATOM 642 N N . THR A 1 85 ? -2.868 -8.370 14.025 1.00 65.31 85 THR A N 1
ATOM 643 C CA . THR A 1 85 ? -3.518 -9.679 13.788 1.00 65.31 85 TH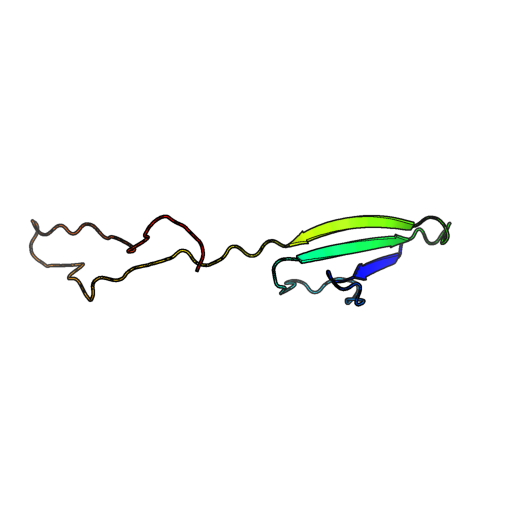R A CA 1
ATOM 644 C C . THR A 1 85 ? -2.857 -10.452 12.648 1.00 65.31 85 THR A C 1
ATOM 646 O O . THR A 1 85 ? -2.369 -9.804 11.688 1.00 65.31 85 THR A O 1
#

Secondary structure (DSSP, 8-state):
-EEEEE-TT--EE-SSPPSS----SEEEEEEEEETTEEEEEEEEEEEE-PPPPEEE----------S-TT--------EEEEEE-

Sequence (85 aa):
MTVRYFDGNNNPLSSPLPNPFVTITQKIRVEVINPLNNSCTAVVLIPFVVNPVPNINLEGDELVCSILPTFTKIIDPGIQDGSPT

Foldseek 3Di:
DDKWKAWQVRHTDDPPADVVHDDAFTWIWMWDADPVHRVDIDIDTDTDYDDADADFDDPDDDDCDDPDPPDDDDDDRRGDPRDHD

pLDDT: mean 91.52, std 5.73, range [65.31, 97.44]

Organism: NCBI:txid178356

Mean predicted aligned error: 7.11 Å